Protein AF-A0A959CZD7-F1 (afdb_monomer_lite)

pLDDT: mean 83.26, std 8.81, range [47.34, 93.31]

Foldseek 3Di:
DDDDDPVVVCCCVPPVLVVLLVVLVVLVCVLVVVVVVCVVVVPCVVVDDPLVVLLVSLVVLLVVLCCCCVVVVRLSSNVSSLVVLVVQLCCLPVVVDPDHDVSSNVSSVVSNVSSVD

Secondary structure (DSSP, 8-state):
-PPPPHHHHHHIIIIIHHHHHHHHHHHHHHHHHHHHHHHHTT--GGG--HHHHHHHHHHHHHHHHHHHHHHH--HHHHHHHHHHHHHHHHHHHSS-SSS--HHHHHHHHHHHHHHT-

Sequence (117 aa):
YEAPGPEAKGAWWGVELPFSVYLGWITVATIANMTAVLVHLGWGGWGIAEPVWTVVMITVAVVMGLWFTWGQADIPYSLVIVWALAGIIARRTSGVAEVYYPAVVIAAAAGIGILGA

Structure (mmCIF, N/CA/C/O backbone):
data_AF-A0A959CZD7-F1
#
_entry.id   AF-A0A959CZD7-F1
#
loop_
_atom_site.group_PDB
_atom_site.id
_atom_site.type_symbol
_atom_site.label_atom_id
_atom_site.label_alt_id
_atom_site.label_comp_id
_atom_site.label_asym_id
_atom_site.label_entity_id
_atom_site.label_seq_id
_atom_site.pdbx_PDB_ins_code
_atom_site.Cartn_x
_atom_site.Cartn_y
_atom_site.Cartn_z
_atom_site.occupancy
_atom_site.B_iso_or_equiv
_atom_site.auth_seq_id
_atom_site.auth_comp_id
_atom_site.auth_asym_id
_atom_site.auth_atom_id
_atom_site.pdbx_PDB_model_num
ATOM 1 N N . TYR A 1 1 ? -26.374 6.571 23.282 1.00 47.34 1 TYR A N 1
ATOM 2 C CA . TYR A 1 1 ? -25.003 6.076 23.077 1.00 47.34 1 TYR A CA 1
ATOM 3 C C . TYR A 1 1 ? -24.321 6.086 24.428 1.00 47.34 1 TYR A C 1
ATOM 5 O O . TYR A 1 1 ? -23.968 7.154 24.908 1.00 47.34 1 TYR A O 1
ATOM 13 N N . GLU A 1 2 ? -24.235 4.934 25.084 1.00 56.41 2 GLU A N 1
ATOM 14 C CA . GLU A 1 2 ? -23.393 4.789 26.273 1.00 56.41 2 GLU A CA 1
ATOM 15 C C . GLU A 1 2 ? -21.947 4.634 25.799 1.00 56.41 2 GLU A C 1
ATOM 17 O O . GLU A 1 2 ? -21.678 3.903 24.844 1.00 56.41 2 GLU A O 1
ATOM 22 N N . ALA A 1 3 ? -21.026 5.390 26.395 1.00 59.31 3 ALA A N 1
ATOM 23 C CA . ALA A 1 3 ? -19.614 5.257 26.075 1.00 59.31 3 ALA A CA 1
ATOM 24 C C . ALA A 1 3 ? -19.142 3.851 26.495 1.00 59.31 3 ALA A C 1
ATOM 26 O O . ALA A 1 3 ? -19.490 3.419 27.595 1.00 59.31 3 ALA A O 1
ATOM 27 N N . PRO A 1 4 ? -18.370 3.135 25.657 1.00 61.50 4 PRO A N 1
ATOM 28 C CA . PRO A 1 4 ? -17.929 1.782 25.974 1.00 61.50 4 PRO A CA 1
ATOM 29 C C . PRO A 1 4 ? -17.210 1.731 27.329 1.00 61.50 4 PRO A C 1
ATOM 31 O O . PRO A 1 4 ? -16.349 2.569 27.616 1.00 61.50 4 PRO A O 1
ATOM 34 N N . GLY A 1 5 ? -17.582 0.744 28.150 1.00 74.31 5 GLY A N 1
ATOM 35 C CA . GLY A 1 5 ? -17.003 0.510 29.473 1.00 74.31 5 GLY A CA 1
ATOM 36 C C . GLY A 1 5 ? -15.496 0.210 29.425 1.00 74.31 5 GLY A C 1
ATOM 37 O O . GLY A 1 5 ? -14.950 -0.113 28.364 1.00 74.31 5 GLY A O 1
ATOM 38 N N . PRO A 1 6 ? -14.787 0.319 30.560 1.00 72.12 6 PRO A N 1
ATOM 39 C CA . PRO A 1 6 ? -13.339 0.107 30.634 1.00 72.12 6 PRO A CA 1
ATOM 40 C C . PRO A 1 6 ? -12.896 -1.279 30.132 1.00 72.12 6 PRO A C 1
ATOM 42 O O . PRO A 1 6 ? -11.822 -1.381 29.538 1.00 72.12 6 PRO A O 1
ATOM 45 N N . GLU A 1 7 ? -13.734 -2.314 30.267 1.00 69.38 7 GLU A N 1
ATOM 46 C CA . GLU A 1 7 ? -13.475 -3.640 29.680 1.00 69.38 7 GLU A CA 1
ATOM 47 C C . GLU A 1 7 ? -13.438 -3.633 28.141 1.00 69.38 7 GLU A C 1
ATOM 49 O O . GLU A 1 7 ? -12.559 -4.260 27.547 1.00 69.38 7 GLU A O 1
ATOM 54 N N . ALA A 1 8 ? -14.315 -2.869 27.482 1.00 72.31 8 ALA A N 1
ATOM 55 C CA . ALA A 1 8 ? -14.335 -2.748 26.022 1.00 72.31 8 ALA A CA 1
ATOM 56 C C . ALA A 1 8 ? -13.113 -1.981 25.486 1.00 72.31 8 ALA A C 1
ATOM 58 O O . ALA A 1 8 ? -12.537 -2.354 24.466 1.00 72.31 8 ALA A O 1
ATOM 59 N N . LYS A 1 9 ? -12.651 -0.950 26.208 1.00 73.50 9 LYS A N 1
ATOM 60 C CA . LYS A 1 9 ? -11.383 -0.275 25.880 1.00 73.50 9 LYS A CA 1
ATOM 61 C C . LYS A 1 9 ? -10.183 -1.209 26.041 1.00 73.50 9 LYS A C 1
ATOM 63 O O . LYS A 1 9 ? -9.294 -1.188 25.195 1.00 73.50 9 LYS A O 1
ATOM 68 N N . GLY A 1 10 ? -10.153 -2.018 27.101 1.00 76.31 10 GLY A N 1
ATOM 69 C CA . GLY A 1 10 ? -9.080 -2.988 27.333 1.00 76.31 10 GLY A CA 1
ATOM 70 C C . GLY A 1 10 ? -8.967 -4.026 26.213 1.00 76.31 10 GLY A C 1
ATOM 71 O O . GLY A 1 10 ? -7.866 -4.276 25.725 1.00 76.31 10 GLY A O 1
ATOM 72 N N . ALA A 1 11 ? -10.099 -4.572 25.759 1.00 74.94 11 ALA A N 1
ATOM 73 C CA . ALA A 1 11 ? -10.144 -5.532 24.655 1.00 74.94 11 ALA A CA 1
ATOM 74 C C . ALA A 1 11 ? -9.662 -4.930 23.321 1.00 74.94 11 ALA A C 1
ATOM 76 O O . ALA A 1 11 ? -8.863 -5.552 22.621 1.00 74.94 11 ALA A O 1
ATOM 77 N N . TRP A 1 12 ? -10.065 -3.695 23.008 1.00 77.50 12 TRP A N 1
ATOM 78 C CA . TRP A 1 12 ? -9.636 -3.005 21.787 1.00 77.50 12 TRP A CA 1
ATOM 79 C C . TRP A 1 12 ? -8.111 -2.804 21.732 1.00 77.50 12 TRP A C 1
ATOM 81 O O . TRP A 1 12 ? -7.463 -3.157 20.747 1.00 77.50 12 TRP A O 1
ATOM 91 N N . TRP A 1 13 ? -7.517 -2.297 22.820 1.00 78.56 13 TRP A N 1
ATOM 92 C CA . TRP A 1 13 ? -6.067 -2.079 22.912 1.00 78.56 13 TRP A CA 1
ATOM 93 C C . TRP A 1 13 ? -5.265 -3.383 22.977 1.00 78.56 13 TRP A C 1
ATOM 95 O O . TRP A 1 13 ? -4.173 -3.460 22.417 1.00 78.56 13 TRP A O 1
ATOM 105 N N . GLY A 1 14 ? -5.775 -4.388 23.691 1.00 80.06 14 GLY A N 1
ATOM 106 C CA . GLY A 1 14 ? -5.047 -5.625 23.967 1.00 80.06 14 GLY A CA 1
ATOM 107 C C . GLY A 1 14 ? -5.180 -6.704 22.894 1.00 80.06 14 GLY A C 1
ATOM 108 O O . GLY A 1 14 ? -4.319 -7.576 22.821 1.00 80.06 14 GLY A O 1
ATOM 109 N N . VAL A 1 15 ? -6.239 -6.671 22.079 1.00 81.25 15 VAL A N 1
ATOM 110 C CA . VAL A 1 15 ? -6.570 -7.764 21.152 1.00 81.25 15 VAL A CA 1
ATOM 111 C C . VAL A 1 15 ? -6.800 -7.252 19.737 1.00 81.25 15 VAL A C 1
ATOM 113 O O . VAL A 1 15 ? -6.096 -7.678 18.825 1.00 81.25 15 VAL A O 1
ATOM 116 N N . GLU A 1 16 ? -7.747 -6.333 19.545 1.00 81.19 16 GLU A N 1
ATOM 117 C CA . GLU A 1 16 ? -8.150 -5.903 18.198 1.00 81.19 16 GLU A CA 1
ATOM 118 C C . GLU A 1 16 ? -7.010 -5.171 17.485 1.00 81.19 16 GLU A C 1
ATOM 120 O O . GLU A 1 16 ? -6.599 -5.573 16.400 1.00 81.19 16 GLU A O 1
ATOM 125 N N . LEU A 1 17 ? -6.407 -4.175 18.137 1.00 85.38 17 LEU A N 1
ATOM 126 C CA . LEU A 1 17 ? -5.309 -3.397 17.565 1.00 85.38 17 LEU A CA 1
ATOM 127 C C . LEU A 1 17 ? -4.092 -4.248 17.140 1.00 85.38 17 LEU A C 1
ATOM 129 O O . LEU A 1 17 ? -3.673 -4.133 15.984 1.00 85.38 17 LEU A O 1
ATOM 133 N N . PRO A 1 18 ? -3.501 -5.107 17.999 1.00 86.81 18 PRO A N 1
ATOM 134 C CA . PRO A 1 18 ? -2.363 -5.926 17.587 1.00 86.81 18 PRO A CA 1
ATOM 135 C C . PRO A 1 18 ? -2.729 -6.944 16.501 1.00 86.81 18 PRO A C 1
ATOM 137 O O . PRO A 1 18 ? -1.910 -7.195 15.616 1.00 86.81 18 PRO A O 1
ATOM 140 N N . PHE A 1 19 ? -3.943 -7.502 16.522 1.00 87.38 19 PHE A N 1
ATOM 141 C CA . PHE A 1 19 ? -4.381 -8.457 15.506 1.00 87.38 19 PHE A CA 1
ATOM 142 C C . PHE A 1 19 ? -4.562 -7.793 14.135 1.00 87.38 19 PHE A C 1
ATOM 144 O O . PHE A 1 19 ? -4.057 -8.304 13.135 1.00 87.38 19 PHE A O 1
ATOM 151 N N . SER A 1 20 ? -5.198 -6.622 14.091 1.00 87.50 20 SER A N 1
ATOM 152 C CA . SER A 1 20 ? -5.368 -5.819 12.876 1.00 87.50 20 SER A CA 1
ATOM 153 C C . SER A 1 20 ? -4.034 -5.411 12.255 1.00 87.50 20 SER A C 1
ATOM 155 O O . SER A 1 20 ? -3.818 -5.575 11.052 1.00 87.50 20 SER A O 1
ATOM 157 N N . VAL A 1 21 ? -3.089 -4.945 13.080 1.00 88.75 21 VAL A N 1
ATOM 158 C CA . VAL A 1 21 ? -1.733 -4.604 12.622 1.00 88.75 21 VAL A CA 1
ATOM 159 C C . VAL A 1 21 ? -1.015 -5.841 12.078 1.00 88.75 21 VAL A C 1
ATOM 161 O O . VAL A 1 21 ? -0.393 -5.779 11.016 1.00 88.75 21 VAL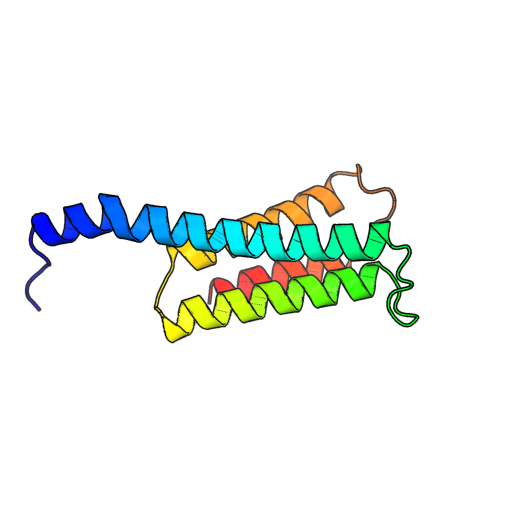 A O 1
ATOM 164 N N . TYR A 1 22 ? -1.119 -6.979 12.769 1.00 88.94 22 TYR A N 1
ATOM 165 C CA . TYR A 1 22 ? -0.513 -8.236 12.334 1.00 88.94 22 TYR A CA 1
ATOM 166 C C . TYR A 1 22 ? -1.072 -8.713 10.987 1.00 88.94 22 TYR A C 1
ATOM 168 O O . TYR A 1 22 ? -0.303 -9.077 10.096 1.00 88.94 22 TYR A O 1
ATOM 176 N N . LEU A 1 23 ? -2.392 -8.639 10.799 1.00 87.31 23 LEU A N 1
ATOM 177 C CA . LEU A 1 23 ? -3.049 -8.981 9.537 1.00 87.31 23 LEU A CA 1
ATOM 178 C C . LEU A 1 23 ? -2.599 -8.062 8.388 1.00 87.31 23 LEU A C 1
ATOM 180 O O . LEU A 1 23 ? -2.349 -8.536 7.275 1.00 87.31 23 LEU A O 1
ATOM 184 N N . GLY A 1 24 ? -2.441 -6.762 8.664 1.00 87.88 24 GLY A N 1
ATOM 185 C CA . GLY A 1 24 ? -1.900 -5.790 7.710 1.00 87.88 24 GLY A CA 1
ATOM 186 C C . GLY A 1 24 ? -0.502 -6.178 7.238 1.00 87.88 24 GLY A C 1
ATOM 187 O O . GLY A 1 24 ? -0.232 -6.252 6.038 1.00 87.88 24 GLY A O 1
ATOM 188 N N . TRP A 1 25 ? 0.377 -6.516 8.178 1.00 92.44 25 TRP A N 1
ATOM 189 C CA . TRP A 1 25 ? 1.740 -6.932 7.867 1.00 92.44 25 TRP A CA 1
ATOM 190 C C . TRP A 1 25 ? 1.827 -8.266 7.138 1.00 92.44 25 TRP A C 1
ATOM 192 O O . TRP A 1 25 ? 2.628 -8.383 6.209 1.00 92.44 25 TRP A O 1
ATOM 202 N N . ILE A 1 26 ? 0.997 -9.249 7.506 1.00 91.50 26 ILE A N 1
ATOM 203 C CA . ILE A 1 26 ? 0.899 -10.511 6.765 1.00 91.50 26 ILE A CA 1
ATOM 204 C C . ILE A 1 26 ? 0.558 -10.223 5.308 1.00 91.50 26 ILE A C 1
ATOM 206 O O . ILE A 1 26 ? 1.246 -10.720 4.424 1.00 91.50 26 ILE A O 1
ATOM 210 N N . THR A 1 27 ? -0.437 -9.375 5.050 1.00 89.62 27 THR A N 1
ATOM 211 C CA . THR A 1 27 ? -0.836 -9.026 3.683 1.00 89.62 27 THR A CA 1
ATOM 212 C C . THR A 1 27 ? 0.320 -8.426 2.885 1.00 89.62 27 THR A C 1
ATOM 214 O O . THR A 1 27 ? 0.606 -8.874 1.771 1.00 89.62 27 THR A O 1
ATOM 217 N N . VAL A 1 28 ? 1.024 -7.445 3.458 1.00 89.94 28 VAL A N 1
ATOM 218 C CA . VAL A 1 28 ? 2.184 -6.811 2.810 1.00 89.94 28 VAL A CA 1
ATOM 219 C C . VAL A 1 28 ? 3.274 -7.845 2.520 1.00 89.94 28 VAL A C 1
ATOM 221 O O . VAL A 1 28 ? 3.789 -7.902 1.401 1.00 89.94 28 VAL A O 1
ATOM 224 N N . ALA A 1 29 ? 3.597 -8.695 3.498 1.00 92.06 29 ALA A N 1
ATOM 225 C CA . ALA A 1 29 ? 4.598 -9.743 3.347 1.00 92.06 29 ALA A CA 1
ATOM 226 C C . ALA A 1 29 ? 4.197 -10.765 2.276 1.00 92.06 29 ALA A C 1
ATOM 228 O O . ALA A 1 29 ? 5.036 -11.161 1.472 1.00 92.06 29 ALA A O 1
ATOM 229 N N . THR A 1 30 ? 2.926 -11.164 2.202 1.00 90.69 30 THR A N 1
ATOM 230 C CA . THR A 1 30 ? 2.432 -12.083 1.172 1.00 90.69 30 THR A CA 1
ATOM 231 C C . THR A 1 30 ? 2.591 -11.486 -0.223 1.00 90.69 30 THR A C 1
ATOM 233 O O . THR A 1 30 ? 3.136 -12.150 -1.102 1.00 90.69 30 THR A O 1
ATOM 236 N N . ILE A 1 31 ? 2.195 -10.226 -0.435 1.00 88.56 31 ILE A N 1
ATOM 237 C CA . ILE A 1 31 ? 2.336 -9.551 -1.738 1.00 88.56 31 ILE A CA 1
ATOM 238 C C . 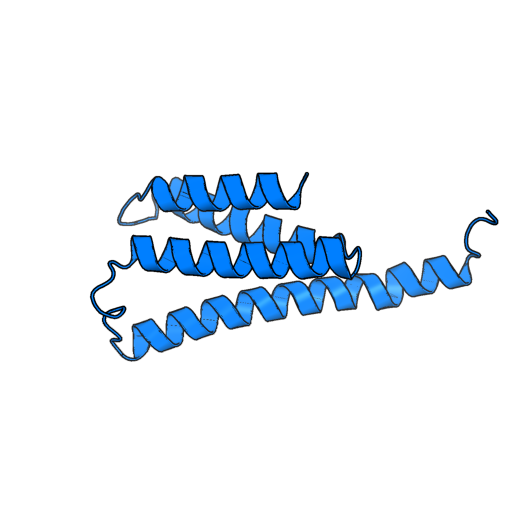ILE A 1 31 ? 3.817 -9.436 -2.134 1.00 88.56 31 ILE A C 1
ATOM 240 O O . ILE A 1 31 ? 4.193 -9.760 -3.267 1.00 88.56 31 ILE A O 1
ATOM 244 N N . ALA A 1 32 ? 4.674 -9.018 -1.199 1.00 88.31 32 ALA A N 1
ATOM 245 C CA . ALA A 1 32 ? 6.108 -8.883 -1.434 1.00 88.31 32 ALA A CA 1
ATOM 246 C C . ALA A 1 32 ? 6.766 -10.235 -1.751 1.00 88.31 32 ALA A C 1
ATOM 248 O O . ALA A 1 32 ? 7.493 -10.351 -2.738 1.00 88.31 32 ALA A O 1
ATOM 249 N N . ASN A 1 33 ? 6.463 -11.270 -0.966 1.00 92.56 33 ASN A N 1
ATOM 250 C CA . ASN A 1 33 ? 7.021 -12.607 -1.146 1.00 92.56 33 ASN A CA 1
ATOM 251 C C . ASN A 1 33 ? 6.543 -13.254 -2.445 1.00 92.56 33 ASN A C 1
ATOM 253 O O . ASN A 1 33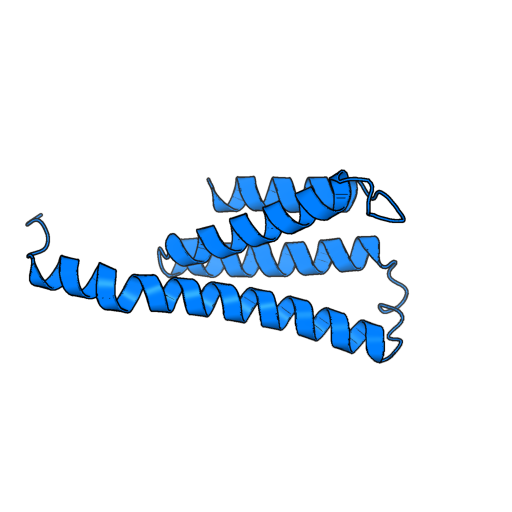 ? 7.354 -13.857 -3.141 1.00 92.56 33 ASN A O 1
ATOM 257 N N . MET A 1 34 ? 5.270 -13.092 -2.821 1.00 87.38 34 MET A N 1
ATOM 258 C CA . MET A 1 34 ? 4.801 -13.544 -4.132 1.00 87.38 34 MET A CA 1
ATOM 259 C C . MET A 1 34 ? 5.593 -12.858 -5.246 1.00 87.38 34 MET A C 1
ATOM 261 O O . MET A 1 34 ? 6.134 -13.537 -6.111 1.00 87.38 34 MET A O 1
ATOM 265 N N . THR A 1 35 ? 5.751 -11.531 -5.191 1.00 85.81 35 THR A N 1
ATOM 266 C CA . THR A 1 35 ? 6.556 -10.796 -6.183 1.00 85.81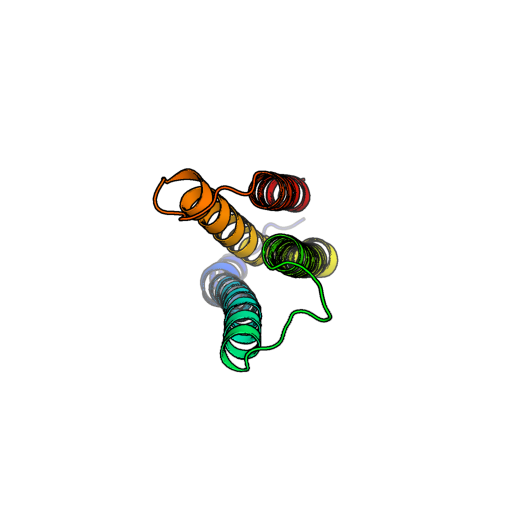 35 THR A CA 1
ATOM 267 C C . THR A 1 35 ? 7.986 -11.335 -6.258 1.00 85.81 35 THR A C 1
ATOM 269 O O . THR A 1 35 ? 8.487 -11.590 -7.350 1.00 85.81 35 THR A O 1
ATOM 272 N N . ALA A 1 36 ? 8.625 -11.562 -5.108 1.00 86.44 36 ALA A N 1
ATOM 273 C CA . ALA A 1 36 ? 9.983 -12.089 -5.032 1.00 86.44 36 ALA A CA 1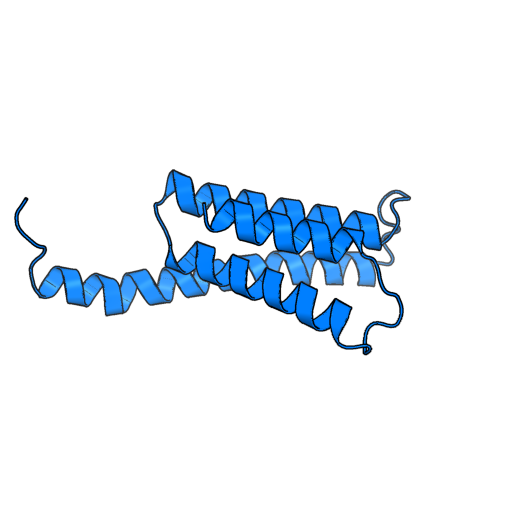
ATOM 274 C C . ALA A 1 36 ? 10.098 -13.501 -5.625 1.00 86.44 36 ALA A C 1
ATOM 276 O O . ALA A 1 36 ? 11.041 -13.772 -6.364 1.00 86.44 36 ALA A O 1
ATOM 277 N N . VAL A 1 37 ? 9.130 -14.383 -5.355 1.00 88.12 37 VAL A N 1
ATOM 278 C CA . VAL A 1 37 ? 9.080 -15.731 -5.941 1.00 88.12 37 VAL A CA 1
ATOM 279 C C . VAL A 1 37 ? 8.932 -15.658 -7.458 1.00 88.12 37 VAL A C 1
ATOM 281 O O . VAL A 1 37 ? 9.654 -16.351 -8.169 1.00 88.12 37 VAL A O 1
ATOM 284 N N . LEU A 1 38 ? 8.042 -14.805 -7.972 1.00 83.81 38 LEU A N 1
ATOM 285 C CA . LEU A 1 38 ? 7.842 -14.658 -9.414 1.00 83.81 38 LEU A CA 1
ATOM 286 C C . LEU A 1 38 ? 9.125 -14.154 -10.100 1.00 83.81 38 LEU A C 1
ATOM 288 O O . LEU A 1 38 ? 9.539 -14.716 -11.113 1.00 83.81 38 LEU A O 1
ATOM 292 N N . VAL A 1 39 ? 9.808 -13.169 -9.507 1.00 82.94 39 VAL A N 1
ATOM 293 C CA . VAL A 1 39 ? 11.114 -12.689 -9.992 1.00 82.94 39 VAL A CA 1
ATOM 294 C C . VAL A 1 39 ? 12.172 -13.795 -9.928 1.00 82.94 39 VAL A C 1
ATOM 296 O O . VAL A 1 39 ? 12.902 -14.001 -10.895 1.00 82.94 39 VAL A O 1
ATOM 299 N N . HIS A 1 40 ? 12.238 -14.547 -8.826 1.00 85.25 40 HIS A N 1
ATOM 300 C CA . HIS A 1 40 ? 13.204 -15.634 -8.651 1.00 85.25 40 HIS A CA 1
ATOM 301 C C . HIS A 1 40 ? 13.031 -16.756 -9.683 1.00 85.25 40 HIS A C 1
ATOM 303 O O . HIS A 1 40 ? 14.016 -17.304 -10.170 1.00 85.25 40 HIS A O 1
ATOM 309 N N . LEU A 1 41 ? 11.789 -17.065 -10.058 1.00 87.25 41 LEU A N 1
ATOM 310 C CA . LEU A 1 41 ? 11.470 -18.046 -11.097 1.00 87.25 41 LEU A CA 1
ATOM 311 C C . LEU A 1 41 ? 11.746 -17.535 -12.525 1.00 87.25 41 LEU A C 1
ATOM 313 O O . LEU A 1 41 ? 11.477 -18.252 -13.486 1.00 87.25 41 LEU A O 1
ATOM 317 N N . GLY A 1 42 ? 12.256 -16.308 -12.685 1.00 81.19 42 GLY A N 1
ATOM 318 C CA . GLY A 1 42 ? 12.511 -15.703 -13.993 1.00 81.19 42 GLY A CA 1
ATOM 319 C C . GLY A 1 42 ? 11.229 -15.433 -14.779 1.00 81.19 42 GLY A C 1
ATOM 320 O O . GLY A 1 42 ? 11.235 -15.418 -16.010 1.00 81.19 42 GLY A O 1
ATOM 321 N N . TRP A 1 43 ? 10.104 -15.265 -14.083 1.00 79.31 43 TRP A N 1
ATOM 322 C CA . TRP A 1 43 ? 8.823 -15.028 -14.723 1.00 79.31 43 TRP A CA 1
ATOM 323 C C . TRP A 1 43 ? 8.830 -13.666 -15.421 1.00 79.31 43 TRP A C 1
ATOM 325 O O . TRP A 1 43 ? 8.848 -12.622 -14.775 1.00 79.31 43 TRP A O 1
ATOM 335 N N . GLY A 1 44 ? 8.785 -13.670 -16.755 1.00 71.75 44 GLY A N 1
ATOM 336 C CA . GLY A 1 44 ? 8.885 -12.464 -17.588 1.00 71.75 44 GLY A CA 1
ATOM 337 C C . GLY A 1 44 ? 7.656 -11.549 -17.576 1.00 71.75 44 GLY A C 1
ATOM 338 O O . GLY A 1 44 ? 7.400 -10.878 -18.572 1.00 71.75 44 GLY A O 1
ATOM 339 N N . GLY A 1 45 ? 6.835 -11.584 -16.520 1.00 73.94 45 GLY A N 1
ATOM 340 C CA . GLY A 1 45 ? 5.688 -10.690 -16.342 1.00 73.94 45 GLY A CA 1
ATOM 341 C C . GLY A 1 45 ? 4.634 -10.783 -17.444 1.00 73.94 45 GLY A C 1
ATOM 342 O O . GLY A 1 45 ? 3.930 -9.816 -17.678 1.00 73.94 45 GLY A O 1
ATOM 343 N N . TRP A 1 46 ? 4.551 -11.898 -18.178 1.00 78.44 46 TRP A N 1
ATOM 344 C CA . TRP A 1 46 ? 3.684 -12.033 -19.364 1.00 78.44 46 TRP A CA 1
ATOM 345 C C . TRP A 1 46 ? 4.036 -11.017 -20.472 1.00 78.44 46 TRP A C 1
ATOM 347 O O . TRP A 1 46 ? 3.182 -10.623 -21.261 1.00 78.44 46 TRP A O 1
ATOM 357 N N . GLY A 1 47 ? 5.297 -10.572 -20.522 1.00 78.69 47 GLY A N 1
ATOM 358 C CA . GLY A 1 47 ? 5.762 -9.492 -21.396 1.00 78.69 47 GLY A CA 1
ATOM 359 C C . GLY A 1 47 ? 5.574 -8.087 -20.811 1.00 78.69 47 GLY A C 1
ATOM 360 O O . GLY A 1 47 ? 5.862 -7.103 -21.490 1.00 78.69 47 GLY A O 1
ATOM 361 N N . ILE A 1 48 ? 5.102 -7.968 -19.567 1.00 82.12 48 ILE A N 1
ATOM 362 C CA . ILE A 1 48 ? 4.923 -6.696 -18.861 1.00 82.12 48 ILE A CA 1
ATOM 363 C C . ILE A 1 48 ? 6.250 -6.265 -18.228 1.00 82.12 48 ILE A C 1
ATOM 365 O O . ILE A 1 48 ? 6.909 -7.036 -17.533 1.00 82.12 48 ILE A O 1
ATOM 369 N N . ALA A 1 49 ? 6.619 -4.999 -18.428 1.00 83.38 49 ALA A N 1
ATOM 370 C CA . ALA A 1 49 ? 7.812 -4.417 -17.824 1.00 83.38 49 ALA A CA 1
ATOM 371 C C . ALA A 1 49 ? 7.708 -4.353 -16.286 1.00 83.38 49 ALA A C 1
ATOM 373 O O . ALA A 1 49 ? 6.653 -4.032 -15.734 1.00 83.38 49 ALA A O 1
ATOM 374 N N . GLU A 1 50 ? 8.826 -4.558 -15.585 1.00 81.62 50 GLU A N 1
ATOM 375 C CA . GLU A 1 50 ? 8.892 -4.562 -14.111 1.00 81.62 50 GLU A CA 1
ATOM 376 C C . GLU A 1 50 ? 8.243 -3.347 -13.408 1.00 81.62 50 GLU A C 1
ATOM 378 O O . GLU A 1 50 ? 7.583 -3.531 -12.377 1.00 81.62 50 GLU A O 1
ATOM 383 N N . PRO A 1 51 ? 8.356 -2.101 -13.918 1.00 83.69 51 PRO A N 1
ATOM 384 C CA . PRO A 1 51 ? 7.720 -0.947 -13.282 1.00 83.69 51 PRO A CA 1
ATOM 385 C C . PRO A 1 51 ? 6.197 -1.017 -13.358 1.00 83.69 51 PRO A C 1
ATOM 387 O O . PRO A 1 51 ? 5.515 -0.637 -12.410 1.00 83.69 51 PRO A O 1
ATOM 390 N N . VAL A 1 52 ? 5.664 -1.535 -14.468 1.00 85.62 52 VAL A N 1
ATOM 391 C CA . VAL A 1 52 ? 4.223 -1.732 -14.653 1.00 85.62 52 VAL A CA 1
ATOM 392 C C . VAL A 1 52 ? 3.739 -2.830 -13.713 1.00 85.62 52 VAL A C 1
ATOM 394 O O . VAL A 1 52 ? 2.737 -2.647 -13.029 1.00 85.62 52 VAL A O 1
ATOM 397 N N . TRP A 1 53 ? 4.497 -3.921 -13.588 1.00 86.50 53 TRP A N 1
ATOM 398 C CA . TRP A 1 53 ? 4.194 -4.974 -12.620 1.00 86.50 53 TRP A CA 1
ATOM 399 C C . TRP A 1 53 ? 4.179 -4.456 -11.173 1.00 86.50 53 TRP A C 1
ATOM 401 O O . TRP A 1 53 ? 3.276 -4.766 -10.398 1.00 86.50 53 TRP A O 1
ATOM 411 N N . THR A 1 54 ? 5.130 -3.587 -10.818 1.00 87.44 54 THR A N 1
ATOM 412 C CA . THR A 1 54 ? 5.154 -2.925 -9.503 1.00 87.44 54 THR A CA 1
ATOM 413 C C . THR A 1 54 ? 3.877 -2.114 -9.264 1.00 87.44 54 THR A C 1
ATOM 415 O O . THR A 1 54 ? 3.299 -2.188 -8.181 1.00 87.44 54 THR A O 1
ATOM 418 N N . VAL A 1 55 ? 3.411 -1.361 -10.269 1.00 90.00 55 VAL A N 1
ATOM 419 C CA . VAL A 1 55 ? 2.154 -0.599 -10.176 1.00 90.00 55 VAL A CA 1
ATOM 420 C C . VAL A 1 55 ? 0.960 -1.534 -9.971 1.00 90.00 55 VAL A C 1
ATOM 422 O O . VAL A 1 55 ? 0.130 -1.251 -9.112 1.00 90.00 55 VAL A O 1
ATOM 425 N N . VAL A 1 56 ? 0.904 -2.672 -10.670 1.00 90.44 56 VAL A N 1
ATOM 426 C CA . VAL A 1 56 ? -0.151 -3.685 -10.480 1.00 90.44 56 VAL A CA 1
ATOM 427 C C . VAL A 1 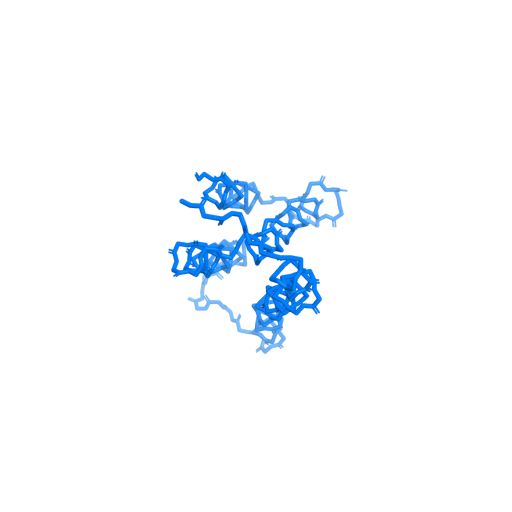56 ? -0.184 -4.187 -9.033 1.00 90.44 56 VAL A C 1
ATOM 429 O O . VAL A 1 56 ? -1.251 -4.221 -8.422 1.00 90.44 56 VAL A O 1
ATOM 432 N N . MET A 1 57 ? 0.970 -4.513 -8.446 1.00 89.56 57 MET A N 1
ATOM 433 C CA . MET A 1 57 ? 1.030 -4.979 -7.053 1.00 89.56 57 MET A CA 1
ATOM 434 C C . MET A 1 57 ? 0.638 -3.885 -6.049 1.00 89.56 57 MET A C 1
ATOM 436 O O . MET A 1 57 ? -0.019 -4.181 -5.050 1.00 89.56 57 MET A O 1
ATOM 440 N N . ILE A 1 58 ? 0.964 -2.616 -6.327 1.00 91.38 58 ILE A N 1
ATOM 441 C CA . ILE A 1 58 ? 0.470 -1.473 -5.541 1.00 91.38 58 ILE A CA 1
ATOM 442 C C . ILE A 1 58 ? -1.056 -1.392 -5.625 1.00 91.38 58 ILE A C 1
ATOM 444 O O . ILE A 1 58 ? -1.712 -1.242 -4.597 1.00 91.38 58 ILE A O 1
ATOM 448 N N . THR A 1 59 ? -1.638 -1.537 -6.819 1.00 92.38 59 THR A N 1
ATOM 449 C CA . THR A 1 59 ? -3.096 -1.545 -6.993 1.00 92.38 59 THR A CA 1
ATOM 450 C C . THR A 1 59 ? -3.748 -2.659 -6.177 1.00 92.38 59 THR A C 1
ATOM 452 O O . THR A 1 59 ? -4.727 -2.399 -5.483 1.00 92.38 59 THR A O 1
ATOM 455 N N . VAL A 1 60 ? -3.185 -3.871 -6.185 1.00 91.62 60 VAL A N 1
ATOM 456 C CA . VAL A 1 60 ? -3.680 -4.990 -5.364 1.00 91.62 60 VAL A CA 1
ATOM 457 C C . VAL A 1 60 ? -3.637 -4.646 -3.871 1.00 91.62 60 VAL A C 1
ATOM 459 O O . VAL A 1 60 ? -4.623 -4.863 -3.167 1.00 91.62 60 VAL A O 1
ATOM 462 N N . ALA A 1 61 ? -2.536 -4.063 -3.386 1.00 89.31 61 ALA A N 1
ATOM 463 C CA . ALA A 1 61 ? -2.411 -3.650 -1.988 1.00 89.31 61 ALA A CA 1
ATOM 464 C C . ALA A 1 61 ? -3.449 -2.582 -1.595 1.00 89.31 61 ALA A C 1
ATOM 466 O O . ALA A 1 61 ? -4.048 -2.675 -0.525 1.00 89.31 61 ALA A O 1
ATOM 467 N N . VAL A 1 62 ? -3.708 -1.601 -2.467 1.00 89.81 62 VAL A N 1
ATOM 468 C CA . VAL A 1 62 ? -4.720 -0.556 -2.235 1.00 89.81 62 VAL A CA 1
ATOM 469 C C . VAL A 1 62 ? -6.131 -1.140 -2.220 1.00 89.81 62 VAL A C 1
ATOM 471 O O . VAL A 1 62 ? -6.913 -0.793 -1.341 1.00 89.81 62 VAL A O 1
ATOM 474 N N . VAL A 1 63 ? -6.459 -2.055 -3.137 1.00 91.25 63 VAL A N 1
ATOM 475 C CA . VAL A 1 63 ? -7.770 -2.731 -3.164 1.00 91.25 63 VAL A CA 1
ATOM 476 C C . VAL A 1 63 ? -7.996 -3.543 -1.889 1.00 91.25 63 VAL A C 1
ATOM 478 O O . VAL A 1 63 ? -9.071 -3.462 -1.299 1.00 91.25 63 VAL A O 1
ATOM 481 N N . MET A 1 64 ? -6.977 -4.273 -1.424 1.00 87.19 64 MET A N 1
ATOM 482 C CA . MET A 1 64 ? -7.025 -4.975 -0.137 1.00 87.19 64 MET A CA 1
ATOM 483 C C . MET A 1 64 ? -7.232 -3.985 1.015 1.00 87.19 64 MET A C 1
ATOM 485 O O . MET A 1 64 ? -8.098 -4.201 1.855 1.00 87.19 64 MET A O 1
ATOM 489 N N . GLY A 1 65 ? -6.485 -2.877 1.034 1.00 84.25 65 GLY A N 1
ATOM 490 C CA . GLY A 1 65 ? -6.665 -1.794 2.003 1.00 84.25 65 GLY A CA 1
ATOM 491 C C . GLY A 1 65 ? -8.106 -1.287 2.049 1.00 84.25 65 GLY A C 1
ATOM 492 O O . GLY A 1 65 ? -8.723 -1.301 3.107 1.00 84.25 65 GLY A O 1
ATOM 493 N N . LEU A 1 66 ? -8.675 -0.927 0.897 1.00 85.69 66 LEU A N 1
ATOM 494 C CA . LEU A 1 66 ? -10.050 -0.436 0.784 1.00 85.69 66 LEU A CA 1
ATOM 495 C C . LEU A 1 66 ? -11.087 -1.456 1.253 1.00 85.69 66 LEU A C 1
ATOM 497 O O . LEU A 1 66 ? -12.038 -1.082 1.935 1.00 85.69 66 LEU A O 1
ATOM 501 N N . TRP A 1 67 ? -10.904 -2.735 0.920 1.00 84.94 67 TRP A N 1
ATOM 502 C CA . TRP A 1 67 ? -11.804 -3.798 1.363 1.00 84.94 67 TRP A CA 1
ATOM 503 C C . TRP A 1 67 ? -11.885 -3.859 2.892 1.00 84.94 67 TRP A C 1
ATOM 505 O O . TRP A 1 67 ? -12.980 -3.929 3.450 1.00 84.94 67 TRP A O 1
ATOM 515 N N . PHE A 1 68 ? -10.743 -3.806 3.581 1.00 80.19 68 PHE A N 1
ATOM 516 C CA . PHE A 1 68 ? -10.708 -3.836 5.045 1.00 80.19 68 PHE A CA 1
ATOM 517 C C . PHE A 1 68 ? -11.168 -2.513 5.672 1.00 80.19 68 PHE A C 1
ATOM 519 O O . PHE A 1 68 ? -11.895 -2.535 6.665 1.00 80.19 68 PHE A O 1
ATOM 526 N N . THR A 1 69 ? -10.843 -1.368 5.068 1.00 79.81 69 THR A N 1
ATOM 527 C CA . THR A 1 69 ? -11.291 -0.055 5.557 1.00 79.81 69 THR A CA 1
ATOM 528 C C . THR A 1 69 ? -12.807 0.108 5.446 1.00 79.81 69 THR A C 1
ATOM 530 O O . THR A 1 69 ? -13.449 0.500 6.415 1.00 79.81 69 THR A O 1
ATOM 533 N N . TRP A 1 70 ? -13.411 -0.209 4.298 1.00 76.62 70 TRP A N 1
ATOM 534 C CA . TRP A 1 70 ? -14.853 -0.023 4.090 1.00 76.62 70 TRP A CA 1
ATOM 535 C C . TRP A 1 70 ? -15.696 -1.188 4.603 1.00 76.62 70 TRP A C 1
ATOM 537 O O . TRP A 1 70 ? -16.806 -0.967 5.079 1.00 76.62 70 TRP A O 1
ATOM 547 N N . GLY A 1 71 ? -15.193 -2.420 4.513 1.00 72.38 71 GLY A N 1
ATOM 548 C CA . GLY A 1 71 ? -15.923 -3.605 4.961 1.00 72.38 71 GLY A CA 1
ATOM 549 C C . GLY A 1 71 ? -15.871 -3.815 6.473 1.00 72.38 71 GLY A C 1
ATOM 550 O O . GLY A 1 71 ? -16.876 -4.207 7.057 1.00 72.38 71 GLY A O 1
ATOM 551 N N . GLN A 1 72 ? -14.721 -3.546 7.105 1.00 72.75 72 GLN A N 1
ATOM 552 C CA . GLN A 1 72 ? -14.458 -3.899 8.509 1.00 72.75 72 GLN A CA 1
ATOM 553 C C . GLN A 1 72 ? -14.186 -2.682 9.413 1.00 72.75 72 GLN A C 1
ATOM 555 O O . GLN A 1 72 ? -13.999 -2.864 10.613 1.00 72.75 72 GLN A O 1
ATOM 560 N N . ALA A 1 73 ? -14.160 -1.457 8.865 1.00 74.69 73 ALA A N 1
ATOM 561 C CA . ALA A 1 73 ? -13.797 -0.225 9.582 1.00 74.69 73 ALA A CA 1
ATOM 562 C C . ALA A 1 73 ? -12.442 -0.311 10.322 1.00 74.69 73 ALA A C 1
ATOM 564 O O . ALA A 1 73 ? -12.227 0.340 11.347 1.00 74.69 73 ALA A O 1
ATOM 565 N N . ASP A 1 74 ? -11.511 -1.112 9.795 1.00 78.31 74 ASP A N 1
ATOM 566 C CA . ASP A 1 74 ? -10.228 -1.405 10.433 1.00 78.31 74 ASP A CA 1
ATOM 567 C C . ASP A 1 74 ? -9.163 -0.358 10.057 1.00 78.31 74 ASP A C 1
ATOM 569 O O . ASP A 1 74 ? -8.368 -0.513 9.124 1.00 78.31 74 ASP A O 1
ATOM 573 N N . ILE A 1 75 ? -9.168 0.756 10.794 1.00 80.62 75 ILE A N 1
ATOM 574 C CA . ILE A 1 75 ? -8.198 1.848 10.624 1.00 80.62 75 ILE A CA 1
ATOM 575 C C . ILE A 1 75 ? -6.748 1.378 10.871 1.00 80.62 75 ILE A C 1
ATOM 577 O O . ILE A 1 75 ? -5.884 1.723 10.057 1.00 80.62 75 ILE A O 1
ATOM 581 N N . PRO A 1 76 ? -6.430 0.601 11.935 1.00 85.00 76 PRO A N 1
ATOM 582 C CA . PRO A 1 76 ? -5.073 0.099 12.156 1.00 85.00 76 PRO A CA 1
ATOM 583 C C . PRO A 1 76 ? -4.519 -0.711 10.980 1.00 85.00 76 PRO A C 1
ATOM 585 O O . PRO A 1 76 ? -3.356 -0.530 10.619 1.00 85.00 76 PRO A O 1
ATOM 588 N N . TYR A 1 77 ? -5.341 -1.551 10.346 1.00 86.00 77 TYR A N 1
ATOM 589 C CA . TYR A 1 77 ? -4.947 -2.285 9.145 1.00 86.00 77 TYR A CA 1
ATOM 590 C C . TYR A 1 77 ? -4.585 -1.336 7.992 1.00 86.00 77 TYR A C 1
ATOM 592 O O . TYR A 1 77 ? -3.509 -1.453 7.399 1.00 86.00 77 TYR A O 1
ATOM 600 N N . SER A 1 78 ? -5.450 -0.356 7.701 1.00 84.88 78 SER A N 1
ATOM 601 C CA . SER A 1 78 ? -5.220 0.630 6.634 1.00 84.88 78 SER A CA 1
ATOM 602 C C . SER A 1 78 ? -3.923 1.421 6.848 1.00 84.88 78 SER A C 1
ATOM 604 O O . SER A 1 78 ? -3.149 1.628 5.910 1.00 84.88 78 SER A O 1
ATOM 606 N N . LEU A 1 79 ? -3.615 1.786 8.100 1.00 87.81 79 LEU A N 1
ATOM 607 C CA . LEU A 1 79 ? -2.373 2.479 8.458 1.00 87.81 79 LEU A CA 1
ATOM 608 C C . LEU A 1 79 ? -1.118 1.668 8.114 1.00 87.81 79 LEU A C 1
ATOM 610 O O . LEU A 1 79 ? -0.127 2.250 7.668 1.00 87.81 79 LEU A O 1
ATOM 614 N N . VAL A 1 80 ? -1.147 0.341 8.267 1.00 91.50 80 VAL A N 1
ATOM 615 C CA . VAL A 1 80 ? -0.022 -0.523 7.867 1.00 91.50 80 VAL A CA 1
ATOM 616 C C . VAL A 1 80 ? 0.180 -0.487 6.351 1.00 91.50 80 VAL A C 1
ATOM 618 O O . VAL A 1 80 ? 1.317 -0.397 5.884 1.00 91.50 80 VAL A O 1
ATOM 621 N N . ILE A 1 81 ? -0.906 -0.486 5.572 1.00 89.38 81 ILE A N 1
ATOM 622 C CA . ILE A 1 81 ? -0.826 -0.374 4.109 1.00 89.38 81 ILE A CA 1
ATOM 623 C C . ILE A 1 81 ? -0.268 0.995 3.700 1.00 89.38 81 ILE A C 1
ATOM 625 O O . ILE A 1 81 ? 0.651 1.060 2.883 1.00 89.38 81 ILE A O 1
ATOM 629 N N . VAL A 1 82 ? -0.749 2.085 4.307 1.00 91.00 82 VAL A N 1
ATOM 630 C CA . VAL A 1 82 ? -0.221 3.441 4.074 1.00 91.00 82 VAL A CA 1
ATOM 631 C C . VAL A 1 82 ? 1.272 3.515 4.396 1.00 91.00 82 VAL A C 1
ATOM 633 O O . VAL A 1 82 ? 2.049 4.051 3.602 1.00 91.00 82 VAL A O 1
ATOM 636 N N . TRP A 1 83 ? 1.695 2.934 5.520 1.00 93.31 83 TRP A N 1
ATOM 637 C CA . TRP A 1 83 ? 3.102 2.869 5.907 1.00 93.31 83 TRP A CA 1
ATOM 638 C C . TRP A 1 83 ? 3.947 2.113 4.869 1.00 93.31 83 TRP A C 1
ATOM 640 O O . TRP A 1 83 ? 5.014 2.589 4.473 1.00 93.31 83 TRP A O 1
ATOM 650 N N . ALA A 1 84 ? 3.455 0.981 4.360 1.00 92.19 84 ALA A N 1
ATOM 651 C CA . ALA A 1 84 ? 4.154 0.207 3.337 1.00 92.19 84 ALA A CA 1
ATOM 652 C C . ALA A 1 84 ? 4.301 0.997 2.023 1.00 92.19 84 ALA A C 1
ATOM 654 O O . ALA A 1 84 ? 5.388 1.033 1.439 1.00 92.19 84 ALA A O 1
ATOM 655 N N . LEU A 1 85 ? 3.243 1.690 1.583 1.00 90.94 85 LEU A N 1
ATOM 656 C CA . LEU A 1 85 ? 3.278 2.559 0.400 1.00 90.94 85 LEU A CA 1
ATOM 657 C C . LEU A 1 85 ? 4.257 3.729 0.577 1.00 90.94 85 LEU A C 1
ATOM 659 O O . LEU A 1 85 ? 5.016 4.043 -0.342 1.00 90.94 85 LEU A O 1
ATOM 663 N N . ALA A 1 86 ? 4.305 4.332 1.767 1.00 92.12 86 ALA A N 1
ATOM 664 C CA . ALA A 1 86 ? 5.274 5.377 2.087 1.00 92.12 86 ALA A CA 1
ATOM 665 C C . ALA A 1 86 ? 6.719 4.851 2.018 1.00 92.12 86 ALA A C 1
ATOM 667 O O . ALA A 1 86 ? 7.594 5.520 1.466 1.00 92.12 86 ALA A O 1
ATOM 668 N N . GLY A 1 87 ? 6.966 3.626 2.493 1.00 89.00 87 GLY A N 1
ATOM 669 C CA . GLY A 1 87 ? 8.258 2.949 2.359 1.00 89.00 87 GLY A CA 1
ATOM 670 C C . GLY A 1 87 ? 8.677 2.729 0.900 1.00 89.00 87 GLY A C 1
ATOM 671 O O . GLY A 1 87 ? 9.844 2.945 0.557 1.00 89.00 87 GLY A O 1
ATOM 672 N N . ILE A 1 88 ? 7.732 2.375 0.017 1.00 88.88 88 ILE A N 1
ATOM 673 C CA . ILE A 1 88 ? 7.987 2.269 -1.431 1.00 88.88 88 ILE A CA 1
ATOM 674 C C . ILE A 1 88 ? 8.435 3.622 -1.989 1.00 88.88 88 ILE A C 1
ATOM 676 O O . ILE A 1 88 ? 9.450 3.682 -2.683 1.00 88.88 88 ILE A O 1
ATOM 680 N N . ILE A 1 89 ? 7.723 4.707 -1.669 1.00 89.44 89 ILE A N 1
ATOM 681 C CA . ILE A 1 89 ? 8.088 6.059 -2.120 1.00 89.44 89 ILE A CA 1
ATOM 682 C C . ILE A 1 89 ? 9.489 6.417 -1.625 1.00 89.44 89 ILE A C 1
ATOM 684 O O . ILE A 1 89 ? 10.340 6.771 -2.438 1.00 89.44 89 ILE A O 1
ATOM 688 N N . ALA A 1 90 ? 9.753 6.247 -0.326 1.00 90.00 90 ALA A N 1
ATOM 689 C CA . ALA A 1 90 ? 11.042 6.560 0.284 1.00 90.00 90 ALA A CA 1
ATOM 690 C C . ALA A 1 90 ? 12.202 5.808 -0.386 1.00 90.00 90 ALA A C 1
ATOM 692 O O . ALA A 1 90 ? 13.246 6.393 -0.667 1.00 90.00 90 ALA A O 1
ATOM 693 N N . ARG A 1 91 ? 12.020 4.522 -0.713 1.00 85.88 91 ARG A N 1
ATOM 694 C CA . ARG A 1 91 ? 13.042 3.731 -1.416 1.00 85.88 91 ARG A CA 1
ATOM 695 C C . ARG A 1 91 ? 13.275 4.199 -2.854 1.00 85.88 91 ARG A C 1
ATOM 697 O O . ARG A 1 91 ? 14.387 4.065 -3.357 1.00 85.88 91 ARG A O 1
ATOM 704 N N . ARG A 1 92 ? 12.243 4.704 -3.533 1.00 84.25 92 ARG A N 1
ATOM 705 C CA . ARG A 1 92 ? 12.338 5.176 -4.924 1.00 84.25 92 ARG A CA 1
ATOM 706 C C . ARG A 1 92 ? 12.904 6.593 -5.025 1.00 84.25 92 ARG A C 1
ATOM 708 O O . ARG A 1 92 ? 13.473 6.922 -6.059 1.00 84.25 92 ARG A O 1
ATOM 715 N N . THR A 1 93 ? 12.777 7.407 -3.978 1.00 82.94 93 THR A N 1
ATOM 716 C CA . THR A 1 93 ? 13.271 8.793 -3.945 1.00 82.94 93 THR A CA 1
ATOM 717 C C . THR A 1 93 ? 14.628 8.956 -3.261 1.00 82.94 93 THR A C 1
ATOM 719 O O . THR A 1 93 ? 15.284 9.969 -3.481 1.00 82.94 93 THR A O 1
ATOM 722 N N . SER A 1 94 ? 15.102 7.973 -2.487 1.00 79.81 94 SER A N 1
ATOM 723 C CA . SER A 1 94 ? 16.360 8.067 -1.725 1.00 79.81 94 SER A CA 1
ATOM 724 C C . SER A 1 94 ? 17.650 8.051 -2.561 1.00 79.81 94 SER A C 1
ATOM 726 O O . SER A 1 94 ? 18.736 7.985 -1.994 1.00 79.81 94 SER A O 1
ATOM 728 N N . GLY A 1 95 ? 17.572 8.071 -3.896 1.00 66.00 95 GLY A N 1
ATOM 729 C CA . GLY A 1 95 ? 18.739 8.003 -4.790 1.00 66.00 95 GLY A CA 1
ATOM 730 C C . GLY A 1 95 ? 19.461 6.645 -4.806 1.00 66.00 95 GLY A C 1
ATOM 731 O O . GLY A 1 95 ? 20.358 6.447 -5.615 1.00 66.00 95 GLY A O 1
ATOM 732 N N . VAL A 1 96 ? 19.047 5.696 -3.955 1.00 64.81 96 VAL A N 1
ATOM 733 C CA . VAL A 1 96 ? 19.545 4.304 -3.898 1.00 64.81 96 VAL A CA 1
ATOM 734 C C . VAL A 1 96 ? 18.845 3.406 -4.931 1.00 64.81 96 VAL A C 1
ATOM 736 O O . VAL A 1 96 ? 19.231 2.259 -5.143 1.00 64.81 96 VAL A O 1
ATOM 739 N N . ALA A 1 97 ? 17.778 3.889 -5.568 1.00 62.69 97 ALA A N 1
ATOM 740 C CA . ALA A 1 97 ? 17.133 3.170 -6.657 1.00 62.69 97 ALA A CA 1
ATOM 741 C C . ALA A 1 97 ? 17.979 3.294 -7.932 1.00 62.69 97 ALA A C 1
ATOM 743 O O . ALA A 1 97 ? 18.195 4.403 -8.411 1.00 62.69 97 ALA A O 1
ATOM 744 N N . GLU A 1 98 ? 18.400 2.161 -8.501 1.00 61.84 98 GLU A N 1
ATOM 745 C CA . GLU A 1 98 ? 19.169 2.125 -9.758 1.00 61.84 98 GLU A CA 1
ATOM 746 C C . GLU A 1 98 ? 18.429 2.806 -10.921 1.00 61.84 98 GLU A C 1
ATOM 748 O O . GLU A 1 98 ? 19.059 3.372 -11.811 1.00 61.84 98 GLU A O 1
ATOM 753 N N . VAL A 1 99 ? 17.088 2.793 -10.897 1.00 70.62 99 VAL A N 1
ATOM 754 C CA . VAL A 1 99 ? 16.235 3.453 -11.892 1.00 70.62 99 VAL A CA 1
ATOM 755 C C . VAL A 1 99 ? 15.021 4.109 -11.224 1.00 70.62 99 VAL A C 1
ATOM 757 O O . VAL A 1 99 ? 14.271 3.470 -10.473 1.00 70.62 99 VAL A O 1
ATOM 760 N N . TYR A 1 100 ? 14.811 5.395 -11.517 1.00 78.12 100 TYR A N 1
ATOM 761 C CA . TYR A 1 100 ? 13.669 6.174 -11.038 1.00 78.12 100 TYR A CA 1
ATOM 762 C C . TYR A 1 100 ? 12.459 6.016 -11.968 1.00 78.12 100 TYR A C 1
ATOM 764 O O . TYR A 1 100 ? 12.505 6.393 -13.137 1.00 78.12 100 TYR A O 1
ATOM 772 N N . TYR A 1 101 ? 11.352 5.503 -11.423 1.00 83.19 101 TYR A N 1
ATOM 773 C CA . TYR A 1 101 ? 10.084 5.349 -12.139 1.00 83.19 101 TYR A CA 1
ATOM 774 C C . TYR A 1 101 ? 8.995 6.208 -11.478 1.00 83.19 101 TYR A C 1
ATOM 776 O O . TYR A 1 101 ? 8.407 5.776 -10.480 1.00 83.19 101 TYR A O 1
ATOM 784 N N . PRO A 1 102 ? 8.676 7.401 -12.019 1.00 85.75 102 PRO A N 1
ATOM 785 C CA . PRO A 1 102 ? 7.715 8.317 -11.399 1.00 85.75 102 PRO A CA 1
ATOM 786 C C . PRO A 1 102 ? 6.307 7.716 -11.292 1.00 85.75 102 PRO A C 1
ATOM 788 O O . PRO A 1 102 ? 5.589 8.005 -10.339 1.00 85.75 102 PRO A O 1
ATOM 791 N N . ALA A 1 103 ? 5.933 6.820 -12.211 1.00 88.44 103 ALA A N 1
ATOM 792 C CA . ALA A 1 103 ? 4.647 6.126 -12.183 1.00 88.44 103 ALA A CA 1
ATOM 793 C C . ALA A 1 103 ? 4.431 5.313 -10.892 1.00 88.44 103 ALA A C 1
ATOM 795 O O . ALA A 1 103 ? 3.331 5.308 -10.349 1.00 88.44 103 ALA A O 1
ATOM 796 N N . VAL A 1 104 ? 5.483 4.678 -10.363 1.00 89.50 104 VAL A N 1
ATOM 797 C CA . VAL A 1 104 ? 5.415 3.901 -9.113 1.00 89.50 104 VAL A CA 1
ATOM 798 C C . VAL A 1 104 ? 5.170 4.823 -7.918 1.00 89.50 104 VAL A C 1
ATOM 800 O O . VAL A 1 104 ? 4.361 4.509 -7.048 1.00 89.50 104 VAL A O 1
ATOM 803 N N . VAL A 1 105 ? 5.837 5.979 -7.894 1.00 90.00 105 VAL A N 1
ATOM 804 C CA . VAL A 1 105 ? 5.684 6.981 -6.829 1.00 90.00 105 VAL A CA 1
ATOM 805 C C . VAL A 1 105 ? 4.280 7.581 -6.847 1.00 90.00 105 VAL A C 1
ATOM 807 O O . VAL A 1 105 ? 3.637 7.654 -5.804 1.00 90.00 105 VAL A O 1
ATOM 810 N N . ILE A 1 106 ? 3.781 7.952 -8.029 1.00 91.81 106 ILE A N 1
ATOM 811 C CA . ILE A 1 106 ? 2.429 8.497 -8.202 1.00 91.81 106 ILE A CA 1
ATOM 812 C C . ILE A 1 106 ? 1.376 7.467 -7.786 1.00 91.81 106 ILE A C 1
ATOM 814 O O . ILE A 1 106 ? 0.458 7.812 -7.049 1.00 91.81 106 ILE A O 1
ATOM 818 N N . ALA A 1 107 ? 1.521 6.204 -8.201 1.00 92.81 107 ALA A N 1
ATOM 819 C CA . ALA A 1 107 ? 0.594 5.139 -7.823 1.00 92.81 107 ALA A CA 1
ATOM 820 C C . ALA A 1 107 ? 0.558 4.920 -6.302 1.00 92.81 107 ALA A C 1
ATOM 822 O O . ALA A 1 107 ? -0.521 4.824 -5.719 1.00 92.81 107 ALA A O 1
ATOM 823 N N . ALA A 1 108 ? 1.722 4.895 -5.645 1.00 91.00 108 ALA A N 1
ATOM 824 C CA . ALA A 1 108 ? 1.799 4.763 -4.193 1.00 91.00 108 ALA A CA 1
ATOM 825 C C . ALA A 1 108 ? 1.182 5.975 -3.472 1.00 91.00 108 ALA A C 1
ATOM 827 O O . ALA A 1 108 ? 0.409 5.798 -2.535 1.00 91.00 108 ALA A O 1
ATOM 828 N N . ALA A 1 109 ? 1.462 7.199 -3.932 1.00 92.06 109 ALA A N 1
ATOM 829 C CA . ALA A 1 109 ? 0.902 8.419 -3.350 1.00 92.06 109 ALA A CA 1
ATOM 830 C C . ALA A 1 109 ? -0.624 8.496 -3.522 1.00 92.06 109 ALA A C 1
ATOM 832 O O . ALA A 1 109 ? -1.333 8.842 -2.578 1.00 92.06 109 ALA A O 1
ATOM 833 N N . ALA A 1 110 ? -1.136 8.118 -4.697 1.00 92.88 110 ALA A N 1
ATOM 834 C CA . ALA A 1 110 ? -2.569 8.005 -4.942 1.00 92.88 110 ALA A CA 1
ATOM 835 C C . ALA A 1 110 ? -3.209 6.966 -4.011 1.00 92.88 110 ALA A C 1
ATOM 837 O O . ALA A 1 110 ? -4.242 7.244 -3.412 1.00 92.88 110 ALA A O 1
ATOM 838 N N . GLY A 1 111 ? -2.566 5.808 -3.828 1.00 90.00 111 GLY A N 1
ATOM 839 C CA . GLY A 1 111 ? -3.013 4.779 -2.890 1.00 90.00 111 GLY A CA 1
ATOM 840 C C . GLY A 1 111 ? -3.126 5.283 -1.452 1.00 90.00 111 GLY A C 1
ATOM 841 O O . GLY A 1 111 ? -4.130 5.030 -0.794 1.00 90.00 111 GLY A O 1
ATOM 842 N N . ILE A 1 112 ? -2.141 6.057 -0.985 1.00 91.69 112 ILE A N 1
ATOM 843 C CA . ILE A 1 112 ? -2.184 6.701 0.336 1.00 91.69 112 ILE A CA 1
ATOM 844 C C . ILE A 1 112 ? -3.370 7.667 0.435 1.00 91.69 112 ILE A C 1
ATOM 846 O O . ILE A 1 112 ? -4.113 7.614 1.410 1.00 91.69 112 ILE A O 1
ATOM 850 N N . GLY A 1 113 ? -3.568 8.526 -0.571 1.00 89.38 113 GLY A N 1
ATOM 851 C CA . GLY A 1 113 ? -4.683 9.476 -0.589 1.00 89.38 113 GLY A CA 1
ATOM 852 C C . GLY A 1 113 ? -6.050 8.790 -0.584 1.00 89.38 113 GLY A C 1
ATOM 853 O O . GLY A 1 113 ? -6.946 9.230 0.122 1.00 89.38 113 GLY A O 1
ATOM 854 N N . ILE A 1 114 ? -6.188 7.686 -1.320 1.00 90.06 114 ILE A N 1
ATOM 855 C CA . ILE A 1 114 ? -7.416 6.884 -1.390 1.00 90.06 114 ILE A CA 1
ATOM 856 C C . ILE A 1 114 ? -7.722 6.201 -0.052 1.00 90.06 114 ILE A C 1
ATOM 858 O O . ILE A 1 114 ? -8.875 6.154 0.354 1.00 90.06 114 ILE A O 1
ATOM 862 N N . LEU A 1 115 ? -6.707 5.671 0.631 1.00 86.38 115 LEU A N 1
ATOM 863 C CA . LEU A 1 115 ? -6.881 4.985 1.916 1.00 86.38 115 LEU A CA 1
ATOM 864 C C . LEU A 1 115 ? -7.064 5.942 3.101 1.00 86.38 115 LEU A C 1
ATOM 866 O O . LEU A 1 115 ? -7.514 5.510 4.161 1.00 86.38 115 LEU A O 1
ATOM 870 N N . GLY A 1 116 ? -6.673 7.208 2.935 1.00 79.31 116 GLY A N 1
ATOM 871 C CA . GLY A 1 116 ? -6.825 8.261 3.938 1.00 79.31 116 GLY A CA 1
ATOM 872 C C . GLY A 1 116 ? -8.078 9.131 3.784 1.00 79.31 116 GLY A C 1
ATOM 873 O O . GLY A 1 116 ? -8.287 9.990 4.640 1.00 79.31 116 GLY A O 1
ATOM 874 N N . ALA A 1 117 ? -8.860 8.950 2.713 1.00 73.31 117 ALA A N 1
ATOM 875 C CA . ALA A 1 117 ? -10.112 9.665 2.444 1.00 73.31 117 ALA A CA 1
ATOM 876 C C . ALA A 1 117 ? -11.321 8.936 3.046 1.00 73.31 117 ALA A C 1
ATOM 878 O O . ALA A 1 117 ? -12.206 9.643 3.578 1.00 73.31 117 ALA A O 1
#

Radius of gyration: 16.99 Å; chains: 1; bounding box: 44×28×52 Å